Protein AF-A0A317Z867-F1 (afdb_monomer_lite)

Organism: Staphylococcus pseudintermedius (NCBI:txid283734)

Radius of gyration: 14.26 Å; chains: 1; bounding box: 34×22×35 Å

Sequence (75 aa):
LKKYVIESLEYNQLNVIENELPYLFGEDFSFYGRIAPAYFVFVGIRNEEKQFVTGLHTPHLNFDERMLIRIADYY

pLDDT: mean 93.6, std 3.54, range [78.94, 97.81]

Foldseek 3Di:
DVVLLVVLCVVLVHDDDDDPDDDPDDDPQVVVVVVDDDDDDDDDFDDVVVPQHDDPPDPSHDGDCVVVVSVVSSD

Secondary structure (DSSP, 8-state):
-HHHHHHHHHHTTPPP---SS------GGGGGGGTS----------BTTTTB---TTSTT----THHHHHHHHH-

Structure (mmCIF, N/CA/C/O backbone):
data_AF-A0A317Z867-F1
#
_entry.id   AF-A0A317Z867-F1
#
loop_
_atom_site.group_PDB
_atom_site.id
_atom_site.type_symbol
_atom_site.label_atom_id
_atom_site.label_alt_id
_atom_site.label_comp_id
_atom_site.label_asym_id
_atom_site.label_entity_id
_atom_site.label_seq_id
_atom_site.pdbx_PDB_ins_code
_atom_site.Cartn_x
_atom_site.Cartn_y
_atom_site.Cartn_z
_atom_site.occupancy
_atom_site.B_iso_or_equiv
_atom_site.auth_seq_id
_atom_site.auth_comp_id
_atom_site.auth_asym_id
_atom_site.auth_atom_id
_atom_site.pdbx_PDB_model_num
ATOM 1 N N . LEU A 1 1 ? 5.722 3.006 -15.539 1.00 89.31 1 LEU A N 1
ATOM 2 C CA . LEU A 1 1 ? 4.933 2.259 -14.534 1.00 89.31 1 LEU A CA 1
ATOM 3 C C . LEU A 1 1 ? 3.912 3.148 -13.838 1.00 89.31 1 LEU A C 1
ATOM 5 O O . LEU A 1 1 ? 2.739 2.844 -13.967 1.00 89.31 1 LEU A O 1
ATOM 9 N N . LYS A 1 2 ? 4.321 4.275 -13.228 1.00 92.00 2 LYS A N 1
ATOM 10 C CA . LYS A 1 2 ? 3.418 5.238 -12.559 1.00 92.00 2 LYS A CA 1
ATOM 11 C C . LYS A 1 2 ? 2.106 5.519 -13.303 1.00 92.00 2 LYS A C 1
ATOM 13 O O . LYS A 1 2 ? 1.051 5.345 -12.718 1.00 92.00 2 LYS A O 1
ATOM 18 N N . LYS A 1 3 ? 2.178 5.905 -14.585 1.00 94.25 3 LYS A N 1
ATOM 19 C CA . LYS A 1 3 ? 0.997 6.200 -15.419 1.00 94.25 3 LYS A CA 1
ATOM 20 C C . LYS A 1 3 ? -0.049 5.076 -15.372 1.00 94.25 3 LYS A C 1
ATOM 22 O O . LYS A 1 3 ? -1.179 5.331 -14.994 1.00 94.25 3 LYS A O 1
ATOM 27 N N . TYR A 1 4 ? 0.356 3.847 -15.693 1.00 93.69 4 TYR A N 1
ATOM 28 C CA . TYR A 1 4 ? -0.544 2.688 -15.731 1.00 93.69 4 TYR A CA 1
ATOM 29 C C . TYR A 1 4 ? -1.119 2.345 -14.354 1.00 93.69 4 TYR A C 1
ATOM 31 O O . TYR A 1 4 ? -2.272 1.949 -14.242 1.00 93.69 4 TYR A O 1
ATOM 39 N N . VAL A 1 5 ? -0.317 2.530 -13.301 1.00 93.12 5 VAL A N 1
ATOM 40 C CA . VAL A 1 5 ? -0.760 2.326 -11.918 1.00 93.12 5 VAL A CA 1
ATOM 41 C C . VAL A 1 5 ? -1.836 3.341 -11.541 1.00 93.12 5 VAL A C 1
ATOM 43 O O . VAL A 1 5 ? -2.877 2.949 -11.032 1.00 93.12 5 VAL A O 1
ATOM 46 N N . ILE A 1 6 ? -1.621 4.626 -11.835 1.00 93.81 6 ILE A N 1
ATOM 47 C CA . ILE A 1 6 ? -2.607 5.681 -11.566 1.00 93.81 6 ILE A CA 1
ATOM 48 C C . ILE A 1 6 ? -3.893 5.439 -12.362 1.00 93.81 6 ILE A C 1
ATOM 50 O O . ILE A 1 6 ? -4.964 5.467 -11.771 1.00 93.81 6 ILE A O 1
ATOM 54 N N . GLU A 1 7 ? -3.791 5.113 -13.653 1.00 94.88 7 GLU A N 1
ATOM 55 C CA . GLU A 1 7 ? -4.958 4.818 -14.497 1.00 94.88 7 GLU A CA 1
ATOM 56 C C . GLU A 1 7 ? -5.793 3.646 -13.943 1.00 94.88 7 GLU A C 1
ATOM 58 O O . GLU A 1 7 ? -7.018 3.743 -13.895 1.00 94.88 7 GLU A O 1
ATOM 63 N N . SER A 1 8 ? -5.154 2.563 -13.471 1.00 94.50 8 SER A N 1
ATOM 64 C CA . SER A 1 8 ? -5.857 1.432 -12.837 1.00 94.50 8 SER A CA 1
ATOM 65 C C . SER A 1 8 ? -6.521 1.826 -11.512 1.00 94.50 8 SER A C 1
ATOM 67 O O . SER A 1 8 ? -7.674 1.473 -11.256 1.00 94.50 8 SER A O 1
ATOM 69 N N . LEU A 1 9 ? -5.820 2.590 -10.666 1.00 94.06 9 LEU A N 1
ATOM 70 C CA . LEU A 1 9 ? -6.363 3.066 -9.390 1.00 94.06 9 LEU A CA 1
ATOM 71 C C . LEU A 1 9 ? -7.591 3.965 -9.610 1.00 94.06 9 LEU A C 1
ATOM 73 O O . LEU A 1 9 ? -8.618 3.772 -8.962 1.00 94.06 9 LEU A O 1
ATOM 77 N N . GLU A 1 10 ? -7.510 4.904 -10.551 1.00 94.19 10 GLU A N 1
ATOM 78 C CA . GLU A 1 10 ? -8.609 5.807 -10.901 1.00 94.19 10 GLU A CA 1
ATOM 79 C C . GLU A 1 10 ? -9.800 5.048 -11.501 1.00 94.19 10 GLU A C 1
ATOM 81 O O . GLU A 1 10 ? -10.940 5.275 -11.090 1.00 94.19 10 GLU 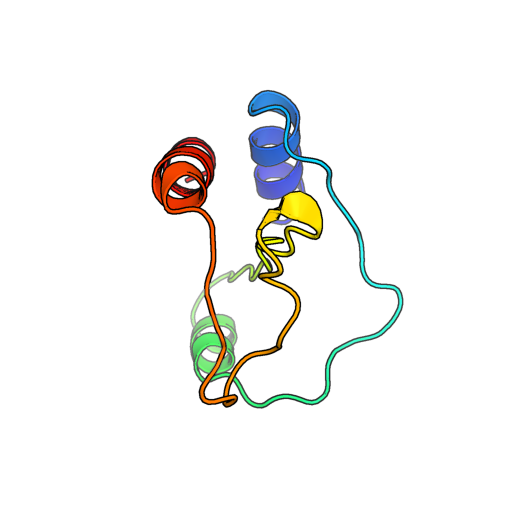A O 1
ATOM 86 N N . TYR A 1 11 ? -9.550 4.096 -12.409 1.00 95.38 11 TYR A N 1
ATOM 87 C CA . TYR A 1 11 ? -10.586 3.226 -12.977 1.00 95.38 11 TYR A CA 1
ATOM 88 C C . TYR A 1 11 ? -11.354 2.455 -11.890 1.00 95.38 11 TYR A C 1
ATOM 90 O O . TYR A 1 11 ? -12.583 2.373 -11.927 1.00 95.38 11 TYR A O 1
ATOM 98 N N . ASN A 1 12 ? -10.640 1.965 -10.874 1.00 94.12 12 ASN A N 1
ATOM 99 C CA . ASN A 1 12 ? -11.202 1.254 -9.723 1.00 94.12 12 ASN A CA 1
ATOM 100 C C . ASN A 1 12 ? -11.686 2.182 -8.591 1.00 94.12 12 ASN A C 1
ATOM 102 O O . ASN A 1 12 ? -11.938 1.732 -7.467 1.00 94.12 12 ASN A O 1
ATOM 106 N N . GLN A 1 13 ? -11.839 3.482 -8.870 1.00 94.38 13 GLN A N 1
ATOM 107 C CA . GLN A 1 13 ? -12.403 4.468 -7.944 1.00 94.38 13 GLN A CA 1
ATOM 108 C C . GLN A 1 13 ? -11.625 4.533 -6.611 1.00 94.38 13 GLN A C 1
ATOM 110 O O . GLN A 1 13 ? -12.192 4.706 -5.525 1.00 94.38 13 GLN A O 1
ATOM 115 N N . LEU A 1 14 ? -10.304 4.349 -6.673 1.00 93.12 14 LEU A N 1
ATOM 116 C CA . LEU A 1 14 ? -9.388 4.569 -5.557 1.00 93.12 14 LEU A CA 1
ATOM 117 C C . LEU A 1 14 ? -8.896 6.019 -5.583 1.00 93.12 14 LEU A C 1
ATOM 119 O O . LEU A 1 14 ? -8.541 6.556 -6.627 1.00 93.12 14 LEU A O 1
ATOM 123 N N . ASN A 1 15 ? -8.865 6.654 -4.410 1.00 93.69 15 ASN A N 1
ATOM 124 C CA . ASN A 1 15 ? -8.290 7.987 -4.274 1.00 93.69 15 ASN A CA 1
ATOM 125 C C . ASN A 1 15 ? -6.760 7.892 -4.293 1.00 93.69 15 ASN A C 1
ATOM 127 O O . ASN A 1 15 ? -6.179 7.187 -3.462 1.00 93.69 15 ASN A O 1
ATOM 131 N N . VAL A 1 16 ? -6.118 8.612 -5.211 1.00 93.94 16 VAL A N 1
ATOM 132 C CA . VAL A 1 16 ? -4.660 8.624 -5.355 1.00 93.94 16 VAL A CA 1
ATOM 133 C C . VAL A 1 16 ? -4.088 9.804 -4.580 1.00 93.94 16 VAL A C 1
ATOM 135 O O . VAL A 1 16 ? -4.431 10.955 -4.831 1.00 93.94 16 VAL A O 1
ATOM 138 N N . ILE A 1 17 ? -3.188 9.510 -3.645 1.00 92.94 17 ILE A N 1
ATOM 139 C CA . ILE A 1 17 ? -2.448 10.520 -2.888 1.00 92.94 17 ILE A CA 1
ATOM 140 C C . ILE A 1 17 ? -0.983 10.405 -3.286 1.00 92.94 17 ILE A C 1
ATOM 142 O O . ILE A 1 17 ? -0.373 9.346 -3.132 1.00 92.94 17 ILE A O 1
ATOM 146 N N . GLU A 1 18 ? -0.425 11.491 -3.816 1.00 90.69 18 GLU A N 1
ATOM 147 C CA . GLU A 1 18 ? 1.006 11.585 -4.079 1.00 90.69 18 GLU A CA 1
ATOM 148 C C . GLU A 1 18 ? 1.703 12.200 -2.870 1.00 90.69 18 GLU A C 1
ATOM 150 O O . GLU A 1 18 ? 1.368 13.296 -2.424 1.00 90.69 18 GLU A O 1
ATOM 155 N N . ASN A 1 19 ? 2.673 11.473 -2.325 1.00 86.75 19 ASN A N 1
ATOM 156 C CA . ASN A 1 19 ? 3.440 11.964 -1.197 1.00 86.75 19 ASN A CA 1
ATOM 157 C C . ASN A 1 19 ? 4.472 12.987 -1.659 1.00 86.75 19 ASN A C 1
ATOM 159 O O . ASN A 1 19 ? 5.291 12.701 -2.530 1.00 86.75 19 ASN A O 1
ATOM 163 N N . GLU A 1 20 ? 4.482 14.147 -1.010 1.00 88.62 20 GLU A N 1
ATOM 164 C CA . GLU A 1 20 ? 5.456 15.208 -1.284 1.00 88.62 20 GLU A CA 1
ATOM 165 C C . GLU A 1 20 ? 6.879 14.822 -0.856 1.00 88.62 20 GLU A C 1
ATOM 167 O O . GLU A 1 20 ? 7.860 15.272 -1.447 1.00 88.62 20 GLU A O 1
ATOM 172 N N . LEU A 1 21 ? 6.993 13.982 0.177 1.00 90.19 21 LEU A N 1
ATOM 173 C CA . LEU A 1 21 ? 8.257 13.558 0.768 1.00 90.19 21 LEU A CA 1
ATOM 174 C C . LEU A 1 21 ? 8.363 12.028 0.816 1.00 90.19 21 LEU A C 1
ATOM 176 O O . LEU A 1 21 ? 7.360 11.340 1.036 1.00 90.19 21 LEU A O 1
ATOM 180 N N . PRO A 1 22 ? 9.580 11.478 0.658 1.00 86.50 22 PRO A N 1
ATOM 181 C CA . PRO A 1 22 ? 9.809 10.053 0.822 1.00 86.50 22 PRO A CA 1
ATOM 182 C C . PRO A 1 22 ? 9.661 9.643 2.289 1.00 86.50 22 PRO A C 1
ATOM 184 O O . PRO A 1 22 ? 9.968 10.403 3.209 1.00 86.50 22 PRO A O 1
ATOM 187 N N . TYR A 1 23 ? 9.255 8.397 2.512 1.00 86.81 23 TYR A N 1
ATOM 188 C CA . TYR A 1 23 ? 9.328 7.799 3.838 1.00 86.81 23 TYR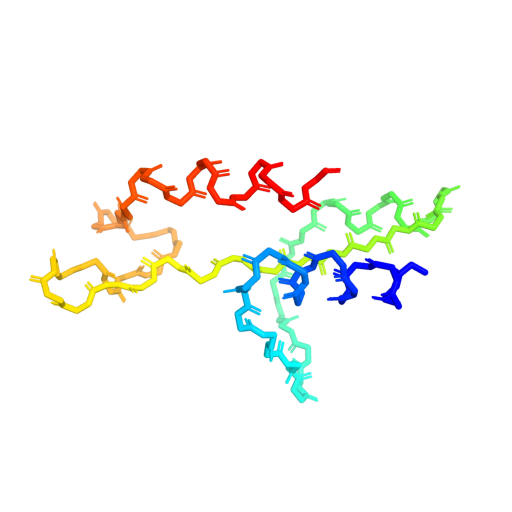 A CA 1
ATOM 189 C C . TYR A 1 23 ? 10.739 7.271 4.131 1.00 86.81 23 TYR A C 1
ATOM 191 O O . TYR A 1 23 ? 11.457 6.845 3.230 1.00 86.81 23 TYR A O 1
ATOM 199 N N . LEU A 1 24 ? 11.105 7.242 5.414 1.00 88.75 24 LEU A N 1
ATOM 200 C CA . LEU A 1 24 ? 12.417 6.795 5.906 1.00 88.75 24 LEU A CA 1
ATOM 201 C C . LEU A 1 24 ? 12.404 5.359 6.465 1.00 88.75 24 LEU A C 1
ATOM 203 O O . LEU A 1 24 ? 13.191 5.029 7.349 1.00 88.75 24 LEU A O 1
ATOM 207 N N . PHE A 1 25 ? 11.498 4.507 5.987 1.00 89.38 25 PHE A N 1
ATOM 208 C CA . PHE A 1 25 ? 11.444 3.097 6.383 1.00 89.38 25 PHE A CA 1
ATOM 209 C C . PHE A 1 25 ? 12.283 2.232 5.436 1.00 89.38 25 PHE A C 1
ATOM 21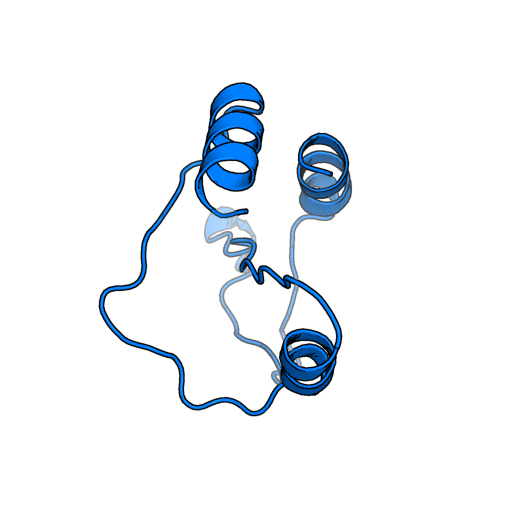1 O O . PHE A 1 25 ? 12.485 2.575 4.271 1.00 89.38 25 PHE A O 1
ATOM 218 N N . GLY A 1 26 ? 12.787 1.115 5.956 1.00 91.88 26 GLY A N 1
ATOM 219 C CA . GLY A 1 26 ? 13.453 0.098 5.150 1.00 91.88 26 GLY A CA 1
ATOM 220 C C . GLY A 1 26 ? 12.435 -0.886 4.586 1.00 91.88 26 GLY A C 1
ATOM 221 O O . GLY A 1 26 ? 11.619 -1.406 5.340 1.00 91.88 26 GLY A O 1
ATOM 222 N N . GLU A 1 27 ? 12.517 -1.148 3.284 1.00 93.81 27 GLU A N 1
ATOM 223 C CA . GLU A 1 27 ? 11.678 -2.112 2.569 1.00 93.81 27 GLU A CA 1
ATOM 224 C C . GLU A 1 27 ? 12.548 -2.898 1.584 1.00 93.81 27 GLU A C 1
ATOM 226 O O . GLU A 1 27 ? 13.253 -2.307 0.753 1.00 93.81 27 GLU A O 1
ATOM 231 N N . ASP A 1 28 ? 12.534 -4.226 1.680 1.00 96.19 28 ASP A N 1
ATOM 232 C CA . ASP A 1 28 ? 13.401 -5.078 0.862 1.00 96.19 28 ASP A CA 1
ATOM 233 C C . ASP A 1 28 ? 12.932 -5.140 -0.601 1.00 96.19 28 ASP A C 1
ATOM 235 O O . ASP A 1 28 ? 13.743 -5.368 -1.503 1.00 96.19 28 ASP A O 1
ATOM 239 N N . PHE A 1 29 ? 11.675 -4.767 -0.874 1.00 95.25 29 PHE A N 1
ATOM 240 C CA . PHE A 1 29 ? 11.166 -4.591 -2.233 1.00 95.25 29 PHE A CA 1
ATOM 241 C C . PHE A 1 29 ? 12.040 -3.640 -3.075 1.00 95.25 29 PHE A C 1
ATOM 243 O O . PHE A 1 29 ? 12.134 -3.775 -4.299 1.00 95.25 29 PHE A O 1
ATOM 250 N N . SER A 1 30 ? 12.751 -2.710 -2.426 1.00 94.19 30 SER A N 1
ATOM 251 C CA . SER A 1 30 ? 13.715 -1.814 -3.075 1.00 94.19 30 SER A CA 1
ATOM 252 C C . SER A 1 30 ? 14.823 -2.547 -3.849 1.00 94.19 30 SER A C 1
ATOM 254 O O . SER A 1 30 ? 15.346 -2.001 -4.826 1.00 94.19 30 SER A O 1
ATOM 256 N N . PHE A 1 31 ? 15.162 -3.792 -3.490 1.00 96.38 31 PHE A N 1
ATOM 257 C CA . PHE A 1 31 ? 16.136 -4.594 -4.232 1.00 96.38 31 PHE A CA 1
ATOM 258 C C . PHE A 1 31 ? 15.648 -4.955 -5.640 1.00 96.38 31 PHE A C 1
ATOM 260 O O . PHE A 1 31 ? 16.462 -4.970 -6.567 1.00 96.38 31 PHE A O 1
ATOM 267 N N . TYR A 1 32 ? 14.342 -5.167 -5.843 1.00 96.56 32 TYR A N 1
ATOM 268 C CA . TYR A 1 32 ? 13.794 -5.505 -7.164 1.00 96.56 32 TYR A CA 1
ATOM 269 C C . TYR A 1 32 ? 13.931 -4.357 -8.166 1.00 96.56 32 TYR A C 1
ATOM 271 O O . TYR A 1 32 ? 14.144 -4.607 -9.353 1.00 96.56 32 TYR A O 1
ATOM 279 N N . GLY A 1 33 ? 13.925 -3.105 -7.691 1.00 95.12 33 GLY A N 1
ATOM 280 C CA . GLY A 1 33 ? 14.165 -1.922 -8.524 1.00 95.12 33 GLY A CA 1
ATOM 281 C C . GLY A 1 33 ? 15.552 -1.884 -9.181 1.00 95.12 33 GLY A C 1
ATOM 282 O O . GLY A 1 33 ? 15.761 -1.128 -10.125 1.00 95.12 33 GLY A O 1
ATOM 283 N N . ARG A 1 34 ? 16.501 -2.713 -8.717 1.00 95.56 34 ARG A N 1
ATOM 284 C CA . ARG A 1 34 ? 17.828 -2.874 -9.337 1.00 95.56 34 ARG A CA 1
ATOM 285 C C . ARG A 1 34 ? 17.828 -3.848 -10.519 1.00 95.56 34 ARG A C 1
ATOM 287 O O . ARG A 1 34 ? 18.798 -3.871 -11.268 1.00 95.56 34 ARG A O 1
ATOM 294 N N . ILE A 1 35 ? 16.786 -4.671 -10.653 1.00 97.00 35 ILE A N 1
ATOM 295 C CA . ILE A 1 35 ? 16.720 -5.796 -11.601 1.00 97.00 35 ILE A CA 1
ATOM 296 C C . ILE A 1 35 ? 15.658 -5.545 -12.679 1.00 97.00 35 ILE A C 1
ATOM 298 O O . ILE A 1 35 ? 15.862 -5.899 -13.837 1.00 97.00 35 ILE A O 1
ATOM 302 N N . ALA A 1 36 ? 14.539 -4.917 -12.320 1.00 96.44 36 ALA A N 1
ATOM 303 C CA . ALA A 1 36 ? 13.448 -4.613 -13.235 1.00 96.44 36 ALA A CA 1
ATOM 304 C C . ALA A 1 36 ? 12.785 -3.276 -12.873 1.00 96.44 36 ALA A C 1
ATOM 306 O O . ALA A 1 36 ? 12.898 -2.817 -11.733 1.00 96.44 36 ALA A O 1
ATOM 307 N N . PRO A 1 37 ? 12.049 -2.649 -13.811 1.00 95.06 37 PRO A N 1
ATOM 308 C CA . PRO A 1 37 ? 11.140 -1.567 -13.469 1.00 95.06 37 PRO A CA 1
ATOM 309 C C . PRO A 1 37 ? 10.193 -2.023 -12.351 1.00 95.06 37 PRO A C 1
ATOM 311 O O . PRO A 1 37 ? 9.410 -2.951 -12.537 1.00 95.06 37 PRO A O 1
ATOM 314 N N . ALA A 1 38 ? 10.269 -1.363 -11.200 1.00 94.31 38 ALA A N 1
ATOM 315 C CA . ALA A 1 38 ? 9.445 -1.647 -10.033 1.00 94.31 38 ALA A CA 1
ATOM 316 C C . ALA A 1 38 ? 8.642 -0.399 -9.650 1.00 94.31 38 ALA A C 1
ATOM 318 O O . ALA A 1 38 ? 9.085 0.732 -9.868 1.00 94.31 38 ALA A O 1
ATOM 319 N N . TYR A 1 39 ? 7.447 -0.599 -9.101 1.00 92.31 39 TYR A N 1
ATOM 320 C CA . TYR A 1 39 ? 6.601 0.480 -8.604 1.00 92.31 39 TYR A CA 1
ATOM 321 C C . TYR A 1 39 ? 5.941 0.039 -7.302 1.00 92.31 39 TYR A C 1
ATOM 323 O O . TYR A 1 39 ? 5.419 -1.069 -7.227 1.00 92.31 39 TYR A O 1
ATOM 331 N N . PHE A 1 40 ? 6.004 0.893 -6.285 1.00 91.94 40 PHE A N 1
ATOM 332 C CA . PHE A 1 40 ? 5.522 0.606 -4.938 1.00 91.94 40 PHE A CA 1
ATOM 333 C C . PHE A 1 40 ? 4.410 1.589 -4.581 1.00 91.94 40 PHE A C 1
ATOM 335 O O . PHE A 1 40 ? 4.525 2.783 -4.861 1.00 91.94 40 PHE A O 1
ATOM 342 N N . VAL A 1 41 ? 3.342 1.087 -3.969 1.00 91.81 41 VAL A N 1
ATOM 343 C CA . VAL A 1 41 ? 2.192 1.885 -3.532 1.00 91.81 41 VAL A CA 1
ATOM 344 C C . VAL A 1 41 ? 1.820 1.525 -2.104 1.00 91.81 41 VAL A C 1
ATOM 346 O O . VAL A 1 41 ? 1.967 0.380 -1.683 1.00 91.81 41 VAL A O 1
ATOM 349 N N . PHE A 1 42 ? 1.294 2.505 -1.378 1.00 92.25 42 PHE A N 1
ATOM 350 C CA . PHE A 1 42 ? 0.638 2.272 -0.099 1.00 92.25 42 PHE A CA 1
ATOM 351 C C . PHE A 1 42 ? -0.865 2.173 -0.291 1.00 92.25 42 PHE A C 1
ATOM 353 O O . PHE A 1 42 ? -1.446 2.897 -1.099 1.00 92.25 42 PHE A O 1
ATOM 360 N N . VAL A 1 43 ? -1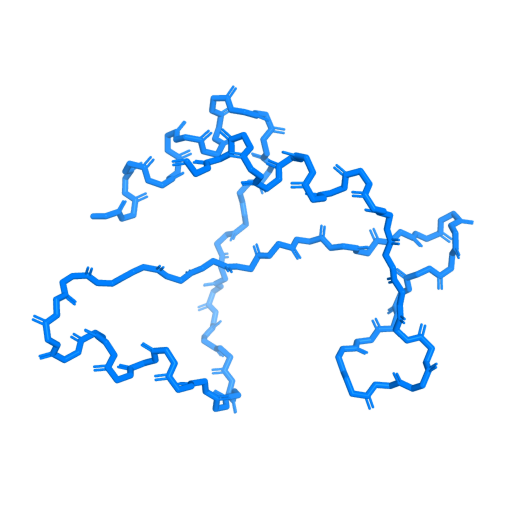.497 1.325 0.514 1.00 92.44 43 VAL A N 1
ATOM 361 C CA . VAL A 1 43 ? -2.952 1.219 0.567 1.00 92.44 43 VAL A CA 1
ATOM 362 C C . VAL A 1 43 ? -3.442 1.788 1.890 1.00 92.44 43 VAL A C 1
ATOM 364 O O . VAL A 1 43 ? -3.027 1.353 2.964 1.00 92.44 43 VAL A O 1
ATOM 367 N N . GLY A 1 44 ? -4.334 2.774 1.815 1.00 92.88 44 GLY A N 1
ATOM 368 C CA . GLY A 1 44 ? -4.951 3.374 2.992 1.00 92.88 44 GLY A CA 1
ATOM 369 C C . GLY A 1 44 ? -5.937 2.417 3.663 1.00 92.88 44 GLY A C 1
ATOM 370 O O . GLY A 1 44 ? -6.921 2.015 3.048 1.00 92.88 44 GLY A O 1
ATOM 371 N N . ILE A 1 45 ? -5.690 2.089 4.934 1.00 95.06 45 ILE A N 1
ATOM 372 C CA . ILE A 1 45 ? -6.527 1.180 5.744 1.00 95.06 45 ILE A CA 1
ATOM 373 C C . ILE A 1 45 ? -7.174 1.844 6.972 1.00 95.06 45 ILE A C 1
ATOM 375 O O . ILE A 1 45 ? -7.887 1.185 7.727 1.00 95.06 45 ILE A O 1
ATOM 379 N N . ARG A 1 46 ? -6.931 3.146 7.184 1.00 95.94 46 ARG A N 1
ATOM 380 C CA . ARG A 1 46 ? -7.453 3.898 8.336 1.00 95.94 46 ARG A CA 1
ATOM 381 C C . ARG A 1 46 ? -8.983 3.925 8.316 1.00 95.94 46 ARG A C 1
ATOM 383 O O . ARG A 1 46 ? -9.579 4.331 7.322 1.00 95.94 46 ARG A O 1
ATOM 390 N N . ASN A 1 47 ? -9.607 3.564 9.436 1.00 97.19 47 ASN A N 1
ATOM 391 C CA . ASN A 1 47 ? -11.053 3.643 9.639 1.00 97.19 47 ASN A CA 1
ATOM 392 C C . ASN A 1 47 ? -11.366 4.152 11.057 1.00 97.19 47 ASN A C 1
ATOM 394 O O . ASN A 1 47 ? -11.146 3.447 12.042 1.00 97.19 47 ASN A O 1
ATOM 398 N N . GLU A 1 48 ? -11.891 5.375 11.160 1.00 97.50 48 GLU A N 1
ATOM 399 C CA . GLU A 1 48 ? -12.183 6.018 12.449 1.00 97.50 48 GLU A CA 1
ATOM 400 C C . GLU A 1 48 ? -13.437 5.449 13.122 1.00 97.50 48 GLU A C 1
ATOM 402 O O . GLU A 1 48 ? -13.446 5.268 14.336 1.00 97.50 48 GLU A O 1
ATOM 407 N N . GLU A 1 49 ? -14.460 5.066 12.356 1.00 97.81 49 GLU A N 1
ATOM 408 C CA . GLU A 1 49 ? -15.692 4.467 12.893 1.00 97.81 49 GLU A CA 1
ATOM 409 C C . GLU A 1 49 ? -15.412 3.149 13.630 1.00 97.81 49 GLU A C 1
ATOM 411 O O . GLU A 1 49 ? -15.996 2.877 14.677 1.00 97.81 49 GLU A O 1
ATOM 416 N N . LYS A 1 50 ? -14.473 2.347 13.111 1.00 96.88 50 LYS A N 1
ATOM 417 C CA . 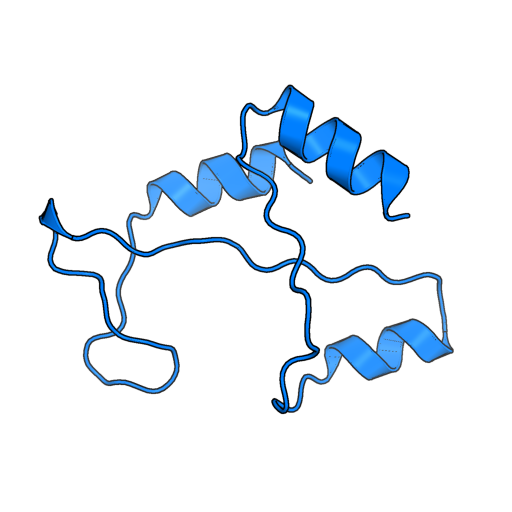LYS A 1 50 ? -14.039 1.071 13.705 1.00 96.88 50 LYS A CA 1
ATOM 418 C C . LYS A 1 50 ? -12.854 1.200 14.666 1.00 96.88 50 LYS A C 1
ATOM 420 O O . LYS A 1 50 ? -12.404 0.189 15.196 1.00 96.88 50 LYS A O 1
ATOM 425 N N . GLN A 1 51 ? -12.336 2.412 14.886 1.00 97.31 51 GLN A N 1
ATOM 426 C CA . GLN A 1 51 ? -11.128 2.679 15.686 1.00 97.31 51 GLN A CA 1
ATOM 427 C C . GLN A 1 51 ? -9.851 1.995 15.152 1.00 97.31 51 GLN A C 1
ATOM 429 O O . GLN A 1 51 ? -8.883 1.780 15.881 1.00 97.31 51 GLN A O 1
ATOM 434 N N . PHE A 1 52 ? -9.809 1.692 13.853 1.00 97.69 52 PHE A N 1
ATOM 435 C CA . PHE A 1 52 ? -8.646 1.133 13.162 1.00 97.69 52 PHE A CA 1
ATOM 436 C C . PHE A 1 52 ? -7.754 2.275 12.675 1.00 97.69 52 PHE A C 1
ATOM 438 O O . PHE A 1 52 ? -7.780 2.677 11.511 1.00 97.69 52 PHE A O 1
ATOM 445 N N . VAL A 1 53 ? -7.024 2.870 13.617 1.00 97.44 53 VAL A N 1
ATOM 446 C CA . VAL A 1 53 ? -6.275 4.125 13.406 1.00 97.44 53 VAL A CA 1
ATOM 447 C C . VAL A 1 53 ? -4.790 4.018 13.753 1.00 97.44 53 VAL A C 1
ATOM 449 O O . VAL A 1 53 ? -4.050 4.993 13.629 1.00 97.44 53 VAL A O 1
ATOM 452 N N . THR A 1 54 ? -4.349 2.850 14.209 1.00 97.12 54 THR A N 1
ATOM 453 C CA . THR A 1 54 ? -2.976 2.597 14.648 1.00 97.12 54 THR A CA 1
ATOM 454 C C . THR A 1 54 ? -2.104 2.115 13.488 1.00 97.12 54 THR A C 1
ATOM 456 O O . THR A 1 54 ? -2.584 1.546 12.509 1.00 97.12 54 THR A O 1
ATOM 459 N N . GLY A 1 55 ? -0.803 2.402 13.571 1.00 94.31 55 GLY A N 1
ATOM 460 C CA . GLY A 1 55 ? 0.158 2.073 12.519 1.00 94.31 55 GLY A CA 1
ATOM 461 C C . GLY A 1 55 ? 0.697 0.644 12.593 1.00 94.31 55 GLY A C 1
ATOM 462 O O . GLY A 1 55 ? 0.451 -0.096 13.553 1.00 94.31 55 GLY A O 1
ATOM 463 N N . LEU A 1 56 ? 1.491 0.288 11.576 1.00 93.38 56 LEU A N 1
ATOM 464 C CA . LEU A 1 56 ? 2.305 -0.930 11.561 1.00 93.38 56 LEU A CA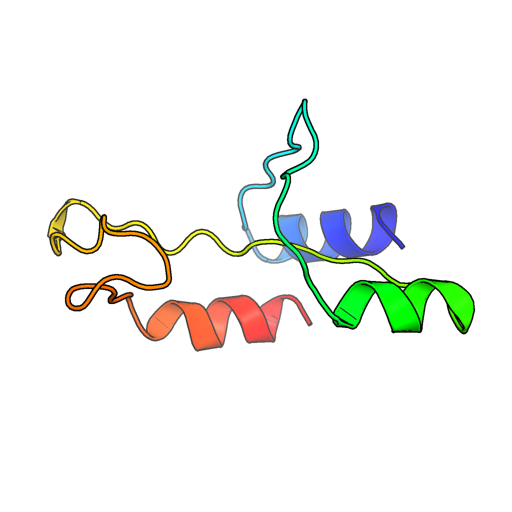 1
ATOM 465 C C . LEU A 1 56 ? 3.162 -1.031 12.836 1.00 93.38 56 LEU A C 1
ATOM 467 O O . LEU A 1 56 ? 3.558 -0.017 13.410 1.00 93.38 56 LEU A O 1
ATOM 471 N N . HIS A 1 57 ? 3.447 -2.261 13.271 1.00 94.88 57 HIS A N 1
ATOM 472 C CA . HIS A 1 57 ? 4.218 -2.577 14.488 1.00 94.88 57 HIS A CA 1
ATOM 473 C C . HIS A 1 57 ? 3.579 -2.156 15.823 1.00 94.88 57 HIS A C 1
ATOM 475 O O . HIS A 1 57 ? 4.261 -2.087 16.844 1.00 94.88 57 HIS A O 1
ATOM 481 N N . THR A 1 58 ? 2.266 -1.927 15.850 1.00 96.75 58 THR A N 1
ATOM 482 C CA . THR A 1 58 ? 1.508 -1.754 17.096 1.00 96.75 58 THR A CA 1
ATOM 483 C C . THR A 1 58 ? 0.664 -3.001 17.393 1.00 96.75 58 THR A C 1
ATOM 485 O O . THR A 1 58 ? 0.215 -3.663 16.457 1.00 96.75 58 THR A O 1
ATOM 488 N N . PRO A 1 59 ? 0.384 -3.330 18.670 1.00 97.31 59 PRO A N 1
ATOM 489 C CA . PRO A 1 59 ? -0.449 -4.489 19.018 1.00 97.31 59 PRO A CA 1
ATOM 490 C C . PRO A 1 59 ? -1.936 -4.308 18.670 1.00 97.31 59 PRO A C 1
ATOM 492 O O . PRO A 1 59 ? -2.711 -5.249 18.789 1.00 97.31 59 PRO A O 1
ATOM 495 N N . HIS A 1 60 ? -2.336 -3.103 18.257 1.00 96.38 60 HIS A N 1
ATOM 496 C CA . HIS A 1 60 ? -3.721 -2.746 17.950 1.00 96.38 60 HIS A CA 1
ATOM 497 C C . HIS A 1 60 ? -3.951 -2.511 16.454 1.00 96.38 60 HIS A C 1
ATOM 499 O O . HIS A 1 60 ? -5.021 -2.022 16.091 1.00 96.38 60 HIS A O 1
ATOM 505 N N . LEU A 1 61 ? -2.954 -2.770 15.598 1.00 97.31 61 LEU A N 1
ATOM 506 C CA . LEU A 1 61 ? -3.125 -2.640 14.154 1.00 97.31 61 LEU A CA 1
ATOM 507 C C . LEU A 1 61 ? -4.274 -3.541 13.701 1.00 97.31 61 LEU A C 1
ATOM 509 O O . LEU A 1 61 ? -4.271 -4.742 13.967 1.00 97.31 61 LEU A O 1
ATOM 513 N N . ASN A 1 62 ? -5.228 -2.959 12.982 1.00 97.62 62 ASN A N 1
ATOM 514 C CA . ASN A 1 62 ? -6.320 -3.686 12.355 1.00 97.62 62 ASN A CA 1
ATOM 515 C C . ASN A 1 62 ? -6.819 -2.919 11.118 1.00 97.62 62 ASN A C 1
ATOM 517 O O . ASN A 1 62 ? -6.451 -1.759 10.923 1.00 97.62 62 ASN A O 1
ATOM 521 N N . PHE A 1 63 ? -7.628 -3.557 10.274 1.00 97.31 63 PHE A N 1
ATOM 522 C CA . PHE A 1 63 ? -8.197 -2.957 9.067 1.00 97.31 63 PHE A CA 1
ATOM 523 C C . PHE A 1 63 ? -9.496 -3.647 8.632 1.00 97.31 63 PHE A C 1
ATOM 525 O O . PHE A 1 63 ? -9.865 -4.710 9.121 1.00 97.31 63 PHE A O 1
ATOM 532 N N . ASP A 1 64 ? -10.224 -3.023 7.704 1.00 96.88 64 ASP A N 1
ATOM 533 C CA . ASP A 1 64 ? -11.399 -3.637 7.086 1.00 96.88 64 ASP A CA 1
ATOM 534 C C . ASP A 1 64 ? -10.974 -4.609 5.976 1.00 96.88 64 ASP A C 1
ATOM 536 O O . ASP A 1 64 ? -10.444 -4.179 4.952 1.00 96.88 64 ASP A O 1
ATOM 540 N N . GLU A 1 65 ? -11.228 -5.907 6.155 1.00 96.00 65 GLU A N 1
ATOM 541 C CA . GLU A 1 65 ? -10.817 -6.960 5.212 1.00 96.00 65 GLU A CA 1
ATOM 542 C C . GLU A 1 65 ? -11.371 -6.775 3.791 1.00 96.00 65 GLU A C 1
ATOM 544 O O . GLU A 1 65 ? -10.767 -7.264 2.837 1.00 96.00 65 GLU A O 1
ATOM 549 N N . ARG A 1 66 ? -12.451 -5.999 3.597 1.00 94.75 66 ARG A N 1
ATOM 550 C CA . ARG A 1 66 ? -12.938 -5.631 2.253 1.00 94.75 66 ARG A CA 1
ATOM 551 C C . ARG A 1 66 ? -11.876 -4.907 1.423 1.00 94.75 66 ARG A C 1
ATOM 553 O O . ARG A 1 66 ? -11.947 -4.929 0.196 1.00 94.75 66 ARG A O 1
ATOM 560 N N . MET A 1 67 ? -10.878 -4.298 2.066 1.00 93.75 67 MET A N 1
ATOM 561 C CA . MET A 1 67 ? -9.730 -3.718 1.374 1.00 93.75 67 MET A CA 1
ATOM 562 C C . MET A 1 67 ? -8.923 -4.758 0.595 1.00 93.75 67 MET A C 1
ATOM 564 O O . MET A 1 67 ? -8.377 -4.402 -0.439 1.00 93.75 67 MET A O 1
ATOM 568 N N . LEU A 1 68 ? -8.896 -6.031 1.004 1.00 94.38 68 LEU A N 1
ATOM 569 C CA . LEU A 1 68 ? -8.209 -7.087 0.250 1.00 94.38 68 LEU A CA 1
ATOM 570 C C . LEU A 1 68 ? -8.818 -7.274 -1.146 1.00 94.38 68 LEU A C 1
ATOM 572 O O . LEU A 1 68 ? -8.081 -7.439 -2.113 1.00 94.38 68 LEU A O 1
ATOM 576 N N . ILE A 1 69 ? -10.147 -7.175 -1.255 1.00 94.06 69 ILE A N 1
ATOM 577 C CA . ILE A 1 69 ? -10.856 -7.238 -2.540 1.00 94.06 69 ILE A CA 1
ATOM 578 C C . ILE A 1 69 ? -10.508 -6.003 -3.377 1.00 94.06 69 ILE A C 1
ATOM 580 O O . ILE A 1 69 ? -10.062 -6.135 -4.509 1.00 94.06 69 ILE A O 1
ATOM 584 N N . ARG A 1 70 ? -10.595 -4.804 -2.786 1.00 91.75 70 ARG A N 1
ATOM 585 C CA . ARG A 1 70 ? -10.282 -3.552 -3.497 1.00 91.75 70 ARG A CA 1
ATOM 586 C C . ARG A 1 70 ? -8.844 -3.473 -4.009 1.00 91.75 70 ARG A C 1
ATOM 588 O O . ARG A 1 70 ? -8.593 -2.835 -5.023 1.00 91.75 70 ARG A O 1
ATOM 595 N N . ILE A 1 71 ? -7.894 -4.060 -3.282 1.00 90.56 71 ILE A N 1
ATOM 596 C CA . ILE A 1 71 ? -6.488 -4.120 -3.701 1.00 90.56 71 ILE A CA 1
ATOM 597 C C . ILE A 1 71 ? -6.325 -5.091 -4.868 1.00 90.56 71 ILE A C 1
ATOM 599 O O . ILE A 1 71 ? -5.552 -4.805 -5.777 1.00 90.56 71 ILE A O 1
ATOM 603 N N . ALA A 1 72 ? -7.040 -6.218 -4.851 1.00 92.31 72 ALA A N 1
ATOM 604 C CA . ALA A 1 72 ? -7.013 -7.173 -5.950 1.00 92.31 72 ALA A CA 1
ATOM 605 C C . ALA A 1 72 ? -7.576 -6.570 -7.246 1.00 92.31 72 ALA A C 1
ATOM 607 O O . ALA A 1 72 ? -7.005 -6.820 -8.295 1.00 92.31 72 ALA A O 1
ATOM 608 N N . ASP A 1 73 ? -8.612 -5.726 -7.172 1.00 89.06 73 ASP A N 1
ATOM 609 C CA . ASP A 1 73 ? -9.183 -5.049 -8.351 1.00 89.06 73 ASP A CA 1
ATOM 610 C C . ASP A 1 73 ? -8.188 -4.098 -9.050 1.00 89.06 73 ASP A C 1
ATOM 612 O O . ASP A 1 73 ? -8.302 -3.823 -10.245 1.00 89.06 73 ASP A O 1
ATOM 616 N N . TYR A 1 74 ? -7.213 -3.573 -8.302 1.00 81.56 74 TYR A N 1
ATOM 617 C CA . TYR A 1 74 ? -6.158 -2.706 -8.828 1.00 81.56 74 TYR A CA 1
ATOM 618 C C . TYR A 1 74 ? -5.081 -3.472 -9.624 1.00 81.56 74 TYR A C 1
ATOM 620 O O . TYR A 1 74 ? -4.524 -2.904 -10.573 1.00 81.56 74 TYR A O 1
ATOM 628 N N . TYR A 1 75 ? -4.762 -4.703 -9.208 1.00 78.94 75 TYR A N 1
ATOM 629 C CA . TYR A 1 75 ? -3.687 -5.527 -9.776 1.00 78.94 75 TYR A CA 1
ATOM 630 C C . TYR A 1 75 ? -4.099 -6.204 -11.086 1.00 78.94 75 TYR A C 1
ATOM 632 O O . TYR A 1 75 ? -3.235 -6.243 -11.993 1.00 78.94 75 TYR A O 1
#